Protein AF-A0A7S0LIA0-F1 (afdb_monomer_lite)

Radius of gyration: 19.58 Å; chains: 1; bounding box: 44×35×51 Å

InterPro domains:
  IPR051608 Ribosome Quality Control Complex Subunit NEMF [PTHR15239] (2-157)

Organism: NCBI:txid221442

Sequence (158 aa):
LLLIEAGVRFHLTNYARETGQTPSGMSVKLRKHLRSRRVERIEQPGTDRVVIITLGSGPCEHKLIV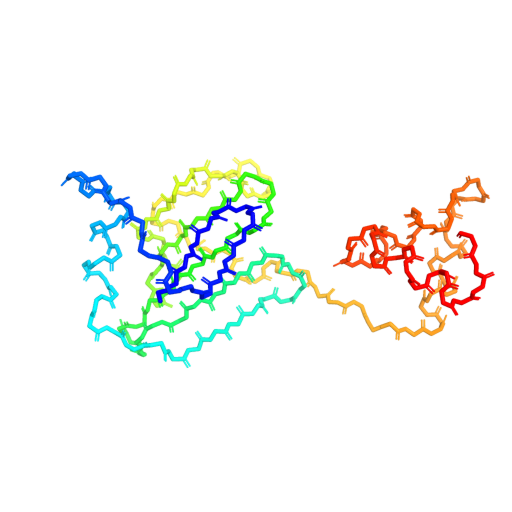ELYDKGNVILTDAENRILTLLRNSKHDSDSRITVKDVYPLGASQTQPLLSAAWLLAKMQAADGGMPLHKVLMRAVPVGKELVDHALLLSGLP

pLDDT: mean 88.41, std 9.21, range [50.56, 97.88]

Foldseek 3Di:
DWDADFLADIDDDPDDDDDDPDDDPVRVVCCVQAVPWDFPDWDDQALAQKIWTWTHDDQSIKIFIWHNRDNGKTFIAGPQQATQDMPDQDDDPDPDTDDHRDHDCSPPHDHFPDDDPVLLVVLVVPDDPPDDPLVSVVVRGSDDSVVSVVVCVVVVHD

Structure (mmCIF, N/CA/C/O backbone):
data_AF-A0A7S0LIA0-F1
#
_entry.id   AF-A0A7S0LIA0-F1
#
loop_
_atom_site.group_PDB
_atom_site.id
_atom_site.type_symbol
_atom_site.label_atom_id
_atom_site.label_alt_id
_atom_site.label_comp_id
_atom_site.label_asym_id
_atom_site.label_entity_id
_atom_site.label_seq_id
_atom_site.pdbx_PDB_ins_code
_atom_site.Cartn_x
_atom_site.Cartn_y
_atom_site.Cartn_z
_atom_site.occupancy
_atom_site.B_iso_or_equiv
_atom_site.auth_seq_id
_atom_site.auth_comp_id
_atom_site.auth_asym_id
_atom_site.auth_atom_id
_atom_site.pdbx_PDB_model_num
ATOM 1 N N . LEU A 1 1 ? -17.640 -8.074 0.007 1.00 89.06 1 LEU A N 1
ATOM 2 C CA . LEU A 1 1 ? -16.614 -8.021 1.081 1.00 89.06 1 LEU A CA 1
ATOM 3 C C . LEU A 1 1 ? -15.275 -7.622 0.471 1.00 89.06 1 LEU A C 1
ATOM 5 O O . LEU A 1 1 ? -15.019 -8.025 -0.655 1.00 89.06 1 LEU A O 1
ATOM 9 N N . LEU A 1 2 ? -14.437 -6.858 1.178 1.00 91.56 2 LEU A N 1
ATOM 10 C CA . LEU A 1 2 ? -13.051 -6.605 0.763 1.00 91.56 2 LEU A CA 1
ATOM 11 C C . LEU A 1 2 ? -12.131 -7.638 1.423 1.00 91.56 2 LEU A C 1
ATOM 13 O O . LEU A 1 2 ? -12.135 -7.759 2.647 1.00 91.56 2 LEU A O 1
ATOM 17 N N . LEU A 1 3 ? -11.352 -8.369 0.625 1.00 93.31 3 LEU A N 1
ATOM 18 C CA . LEU A 1 3 ? -10.260 -9.206 1.116 1.00 93.31 3 LEU A CA 1
ATOM 19 C C . LEU A 1 3 ? -8.936 -8.475 0.924 1.00 93.31 3 LEU A C 1
ATOM 21 O O . LEU A 1 3 ? -8.670 -7.959 -0.161 1.00 93.31 3 LEU A O 1
ATOM 25 N N . ILE A 1 4 ? -8.097 -8.503 1.957 1.00 93.81 4 ILE A N 1
ATOM 26 C CA . ILE A 1 4 ? -6.718 -8.027 1.903 1.00 93.81 4 ILE A CA 1
ATOM 27 C C . ILE A 1 4 ? -5.805 -9.174 2.323 1.00 93.81 4 ILE A C 1
ATOM 29 O O . ILE A 1 4 ? -5.951 -9.730 3.411 1.00 93.81 4 ILE A O 1
ATOM 33 N N . GLU A 1 5 ? -4.861 -9.501 1.453 1.00 92.44 5 GLU A N 1
ATOM 34 C CA . GLU A 1 5 ? -3.785 -10.452 1.680 1.00 92.44 5 GLU A CA 1
ATOM 35 C C . GLU A 1 5 ? -2.467 -9.697 1.481 1.00 92.44 5 GLU A C 1
ATOM 37 O O . GLU A 1 5 ? -2.051 -9.421 0.353 1.00 92.44 5 GLU A O 1
ATOM 42 N N . ALA A 1 6 ? -1.858 -9.286 2.596 1.00 90.25 6 ALA A N 1
ATOM 43 C CA . ALA A 1 6 ? -0.663 -8.447 2.600 1.00 90.25 6 ALA A CA 1
ATOM 44 C C . ALA A 1 6 ? 0.446 -9.060 1.733 1.00 90.25 6 ALA A C 1
ATOM 46 O O . ALA A 1 6 ? 0.726 -10.252 1.845 1.00 90.25 6 ALA A O 1
ATOM 47 N N . GLY A 1 7 ? 1.071 -8.246 0.879 1.00 92.00 7 GLY A N 1
ATOM 48 C CA . GLY A 1 7 ? 2.163 -8.690 0.004 1.00 92.00 7 GLY A CA 1
ATOM 49 C C . GLY A 1 7 ? 1.705 -9.428 -1.254 1.00 92.00 7 GLY A C 1
ATOM 50 O O . GLY A 1 7 ? 2.518 -9.659 -2.141 1.00 92.00 7 GLY A O 1
ATOM 51 N N . VAL A 1 8 ? 0.417 -9.776 -1.352 1.00 93.81 8 VAL A N 1
ATOM 52 C CA . VAL A 1 8 ? -0.102 -10.626 -2.429 1.00 93.81 8 VAL A CA 1
ATOM 53 C C . VAL A 1 8 ? -1.174 -9.905 -3.235 1.00 93.81 8 VAL A C 1
ATOM 55 O O . VAL A 1 8 ? -1.006 -9.692 -4.432 1.00 93.81 8 VAL A O 1
ATOM 58 N N . ARG A 1 9 ? -2.304 -9.550 -2.610 1.00 94.06 9 ARG A N 1
ATOM 59 C CA . ARG A 1 9 ? -3.474 -9.021 -3.326 1.00 94.06 9 ARG A CA 1
ATOM 60 C C . ARG A 1 9 ? -4.470 -8.327 -2.409 1.00 94.06 9 ARG A C 1
ATOM 62 O O . ARG A 1 9 ? -4.574 -8.622 -1.221 1.00 94.06 9 ARG A O 1
ATOM 69 N N . PHE A 1 10 ? -5.318 -7.508 -3.011 1.00 94.69 10 PHE A N 1
ATOM 70 C CA . PHE A 1 10 ? -6.577 -7.072 -2.421 1.00 94.69 10 PHE A CA 1
ATOM 71 C C . PHE A 1 10 ? -7.662 -7.121 -3.497 1.00 94.69 10 PHE A C 1
ATOM 73 O O . PHE A 1 10 ? -7.383 -6.870 -4.666 1.00 94.69 10 PHE A O 1
ATOM 80 N N . HIS A 1 11 ? -8.875 -7.527 -3.137 1.00 95.25 11 HIS A N 1
ATOM 81 C CA . HIS A 1 11 ? -9.975 -7.624 -4.098 1.00 95.25 11 HIS A CA 1
ATOM 82 C C . HIS A 1 11 ? -11.329 -7.699 -3.400 1.00 95.25 11 HIS A C 1
ATOM 84 O O . HIS A 1 11 ? -11.445 -8.122 -2.245 1.00 95.25 11 HIS A O 1
ATOM 90 N N . LEU A 1 12 ? -12.373 -7.316 -4.133 1.00 95.75 12 LEU A N 1
ATOM 91 C CA . LEU A 1 12 ? -13.747 -7.558 -3.723 1.00 95.75 12 LEU A CA 1
ATOM 92 C C . LEU A 1 12 ? -14.124 -9.017 -3.972 1.00 95.75 12 LEU A C 1
ATOM 94 O O . LEU A 1 12 ? -13.714 -9.636 -4.950 1.00 95.75 12 LEU A O 1
ATOM 98 N N . THR A 1 13 ? -14.920 -9.572 -3.070 1.00 95.25 13 THR A N 1
ATOM 99 C CA . THR A 1 13 ? -15.430 -10.934 -3.188 1.00 95.25 13 THR A CA 1
ATOM 100 C C . THR A 1 13 ? -16.756 -11.095 -2.456 1.00 95.25 13 THR A C 1
ATOM 102 O O . THR A 1 13 ? -17.020 -10.416 -1.455 1.00 95.25 13 THR A O 1
ATOM 105 N N . ASN A 1 14 ? -17.573 -12.017 -2.960 1.00 94.62 14 ASN A N 1
ATOM 106 C CA . ASN A 1 14 ? -18.814 -12.467 -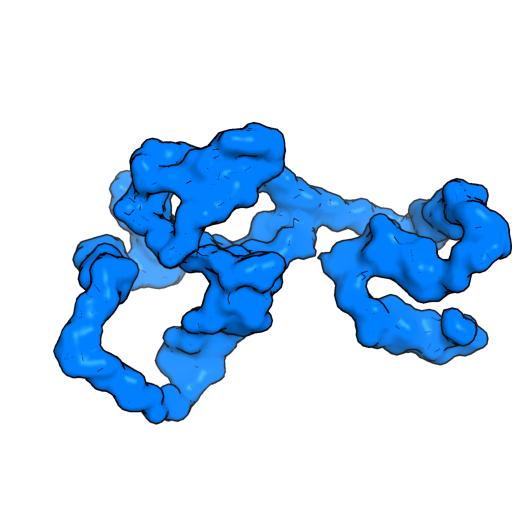2.330 1.00 94.62 14 ASN A CA 1
ATOM 107 C C . ASN A 1 14 ? -18.613 -13.757 -1.521 1.00 94.62 14 ASN A C 1
ATOM 109 O O . ASN A 1 14 ? -19.541 -14.216 -0.865 1.00 94.62 14 ASN A O 1
ATOM 113 N N . TYR A 1 15 ? -17.409 -14.337 -1.551 1.00 92.19 15 TYR A N 1
ATOM 114 C CA . TYR A 1 15 ? -17.112 -15.558 -0.818 1.00 92.19 15 TYR A CA 1
ATOM 115 C C . TYR A 1 15 ? -16.974 -15.269 0.679 1.00 92.19 15 TYR A C 1
ATOM 117 O O . TYR A 1 15 ? -16.088 -14.514 1.104 1.00 92.19 15 TYR A O 1
ATOM 125 N N . ALA A 1 16 ? -17.848 -15.881 1.476 1.00 84.12 16 ALA A N 1
ATOM 126 C CA . ALA A 1 16 ? -17.737 -15.878 2.925 1.00 84.12 16 ALA A CA 1
ATOM 127 C C . ALA A 1 16 ? -16.595 -16.812 3.346 1.00 84.12 16 ALA A C 1
ATOM 129 O O . ALA A 1 16 ? -16.515 -17.952 2.901 1.00 84.12 16 ALA A O 1
ATOM 130 N N . ARG A 1 17 ? -15.695 -16.317 4.197 1.00 84.31 17 ARG A N 1
ATOM 131 C CA . ARG A 1 17 ? -14.613 -17.113 4.785 1.00 84.31 17 ARG A CA 1
ATOM 132 C C . ARG A 1 17 ? -14.916 -17.349 6.251 1.00 84.31 17 ARG A C 1
ATOM 134 O O . ARG A 1 17 ? -15.444 -16.454 6.912 1.00 84.31 17 ARG A O 1
ATOM 141 N N . GLU A 1 18 ? -14.536 -18.516 6.752 1.00 82.06 18 GLU A N 1
ATOM 142 C CA . GLU A 1 18 ? -14.581 -18.786 8.183 1.00 82.06 18 GLU A CA 1
ATOM 143 C C . GLU A 1 18 ? -13.694 -17.782 8.923 1.00 82.06 18 GLU A C 1
ATOM 145 O O . GLU A 1 18 ? -12.531 -17.558 8.579 1.00 82.06 18 GLU A O 1
ATOM 150 N N . THR A 1 19 ? -14.269 -17.129 9.927 1.00 81.31 19 THR A N 1
ATOM 151 C CA . THR A 1 19 ? -13.539 -16.227 10.812 1.00 81.31 19 THR A CA 1
ATOM 152 C C . THR A 1 19 ? -13.167 -16.978 12.077 1.00 81.31 19 THR A C 1
ATOM 154 O O . THR A 1 19 ? -14.021 -17.639 12.664 1.00 81.31 19 THR A O 1
ATOM 157 N N . GLY A 1 20 ? -11.921 -16.837 12.534 1.00 78.31 20 GLY A N 1
ATOM 158 C CA . GLY A 1 20 ? -11.520 -17.367 13.837 1.00 78.31 20 GLY A CA 1
ATOM 159 C C . GLY A 1 20 ? -12.417 -16.834 14.961 1.00 78.31 20 GLY A C 1
ATOM 160 O O . GLY A 1 20 ? -12.887 -15.696 14.895 1.00 78.31 20 GLY A O 1
ATOM 161 N N . GLN A 1 21 ? -12.638 -17.653 15.994 1.00 78.19 21 GLN A N 1
ATOM 162 C CA . GLN A 1 21 ? -13.515 -17.304 17.121 1.00 78.19 21 GLN A CA 1
ATOM 163 C C . GLN A 1 21 ? -13.048 -16.037 17.857 1.00 78.19 21 GLN A C 1
ATOM 165 O O . GLN A 1 21 ? -13.869 -15.234 18.298 1.00 78.19 21 GLN A O 1
ATOM 170 N N . THR A 1 22 ? -11.731 -15.816 17.929 1.00 85.38 22 THR A N 1
ATOM 171 C CA . THR A 1 22 ? -11.133 -14.649 18.588 1.00 85.38 22 THR A CA 1
ATOM 172 C C . THR A 1 22 ? -10.617 -13.646 17.552 1.00 85.38 22 THR A C 1
ATOM 174 O O . THR A 1 22 ? -9.806 -14.010 16.695 1.00 85.38 22 THR A O 1
ATOM 177 N N . PRO A 1 23 ? -11.029 -12.365 17.609 1.00 87.62 23 PRO A N 1
ATOM 178 C CA . PRO A 1 23 ? -10.536 -11.354 16.684 1.00 87.62 23 PRO A CA 1
ATOM 179 C C . PRO A 1 23 ? -9.061 -11.025 16.947 1.00 87.62 23 PRO A C 1
ATOM 181 O O . PRO A 1 23 ? -8.647 -10.863 18.092 1.00 87.62 23 PRO A O 1
ATOM 184 N N . SER A 1 24 ? -8.275 -10.844 15.882 1.00 89.31 24 SER A N 1
ATOM 185 C CA . SER A 1 24 ? -6.881 -10.403 16.017 1.00 89.31 24 SER A CA 1
ATOM 186 C C . SER A 1 24 ? -6.790 -8.966 16.549 1.00 89.31 24 SER A C 1
ATOM 188 O O . SER A 1 24 ? -7.718 -8.167 16.377 1.00 89.31 24 SER A O 1
ATOM 190 N N . GLY A 1 25 ? -5.648 -8.599 17.143 1.00 90.25 25 GLY A N 1
ATOM 191 C CA . GLY A 1 25 ? -5.403 -7.230 17.620 1.00 90.25 25 GLY A CA 1
ATOM 192 C C . GLY A 1 25 ? -5.574 -6.175 16.519 1.00 90.25 25 GLY A C 1
ATOM 193 O O . GLY A 1 25 ? -6.202 -5.138 16.744 1.00 90.25 25 GLY A O 1
ATOM 194 N N . MET A 1 26 ? -5.122 -6.487 15.299 1.00 91.12 26 MET A N 1
ATOM 195 C CA . MET A 1 26 ? -5.368 -5.671 14.107 1.00 91.12 26 MET A CA 1
ATOM 196 C C . MET A 1 26 ? -6.872 -5.528 13.836 1.00 91.12 26 MET A C 1
ATOM 198 O O . MET A 1 26 ? -7.373 -4.415 13.703 1.00 91.12 26 MET A O 1
ATOM 202 N N . SER A 1 27 ? -7.635 -6.628 13.826 1.00 91.94 27 SER A N 1
ATOM 203 C CA . SER A 1 27 ? -9.086 -6.573 13.604 1.00 91.94 27 SER A CA 1
ATOM 204 C C . SER A 1 27 ? -9.819 -5.750 14.668 1.00 91.94 27 SER A C 1
ATOM 206 O O . SER A 1 27 ? -10.783 -5.057 14.346 1.00 91.94 27 SER A O 1
ATOM 208 N N . VAL A 1 28 ? -9.384 -5.798 15.930 1.00 94.38 28 VAL A N 1
ATOM 209 C CA . VAL A 1 28 ? -9.945 -4.963 17.005 1.00 94.38 28 VAL A CA 1
ATOM 210 C C . VAL A 1 28 ? -9.675 -3.480 16.739 1.00 94.38 28 VAL A C 1
ATOM 212 O O . VAL A 1 28 ? -10.601 -2.671 16.816 1.00 94.38 28 VAL A 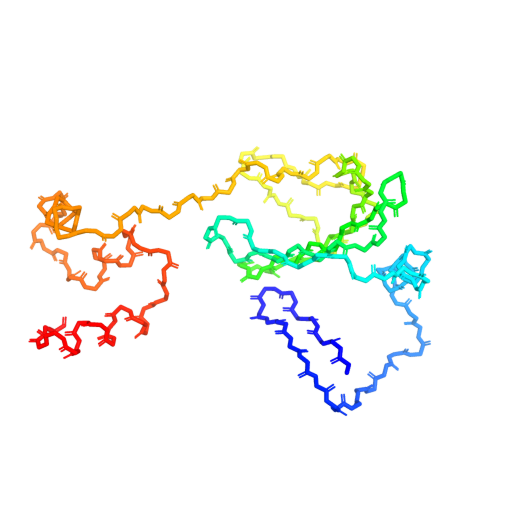O 1
ATOM 215 N N . LYS A 1 29 ? -8.442 -3.115 16.364 1.00 95.06 29 LYS A N 1
ATOM 216 C CA . LYS A 1 29 ? -8.079 -1.732 16.014 1.00 95.06 29 LYS A CA 1
ATOM 217 C C . LYS A 1 29 ? -8.857 -1.226 14.803 1.00 95.06 29 LYS A C 1
ATOM 219 O O . LYS A 1 29 ? -9.469 -0.166 14.888 1.00 95.06 29 LYS A O 1
ATOM 224 N N . LEU A 1 30 ? -8.925 -2.002 13.723 1.00 95.31 30 LEU A N 1
ATOM 225 C CA . LEU A 1 30 ? -9.700 -1.630 12.537 1.00 95.31 30 LEU A CA 1
ATOM 226 C C . LEU A 1 30 ? -11.174 -1.401 12.887 1.00 95.31 30 LEU A C 1
ATOM 228 O O . LEU A 1 30 ? -11.739 -0.384 12.502 1.00 95.31 30 LEU A O 1
ATOM 232 N N . ARG A 1 31 ? -11.796 -2.276 13.690 1.00 94.50 31 ARG A N 1
ATOM 233 C CA . ARG A 1 31 ? -13.184 -2.060 14.138 1.00 94.50 31 ARG A CA 1
ATOM 234 C C . ARG A 1 31 ? -13.334 -0.795 14.980 1.00 94.50 31 ARG A C 1
ATOM 236 O O . ARG A 1 31 ? -14.287 -0.055 14.765 1.00 94.50 31 ARG A O 1
ATOM 243 N N . LYS A 1 32 ? -12.411 -0.540 15.912 1.00 95.25 32 LYS A N 1
ATOM 244 C CA . LYS A 1 32 ? -12.451 0.651 16.772 1.00 95.25 32 LYS A CA 1
ATOM 245 C C . LYS A 1 32 ? -12.352 1.945 15.962 1.00 95.25 32 LYS A C 1
ATOM 247 O O . LYS A 1 32 ? -13.043 2.906 16.276 1.00 95.25 32 LYS A O 1
ATOM 252 N N . HIS A 1 33 ? -11.488 1.969 14.952 1.00 95.19 33 HIS A N 1
ATOM 253 C CA . HIS A 1 33 ? -11.143 3.197 14.243 1.00 95.19 33 HIS A CA 1
ATOM 254 C C . HIS A 1 33 ? -11.924 3.404 12.943 1.00 95.19 33 HIS A C 1
ATOM 256 O O . HIS A 1 33 ? -12.120 4.551 12.566 1.00 95.19 33 HIS A O 1
ATOM 262 N N . LEU A 1 34 ? -12.385 2.345 12.268 1.00 95.62 34 LEU A N 1
ATOM 263 C CA . LEU A 1 34 ? -12.932 2.439 10.906 1.00 95.62 34 LEU A CA 1
ATOM 264 C C . LEU A 1 34 ? -14.425 2.099 10.784 1.00 95.62 34 LEU A C 1
ATOM 266 O O . LEU A 1 34 ? -15.035 2.469 9.788 1.00 95.62 34 LEU A O 1
ATOM 270 N N . ARG A 1 35 ? -15.043 1.410 11.759 1.00 93.81 35 ARG A N 1
ATOM 271 C CA . ARG A 1 35 ? -16.384 0.798 11.599 1.00 93.81 35 ARG A CA 1
ATOM 272 C C . ARG A 1 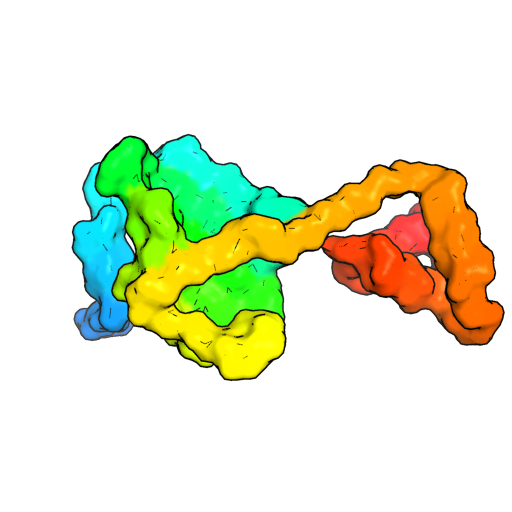35 ? -17.494 1.766 11.172 1.00 93.81 35 ARG A C 1
ATOM 274 O O . ARG A 1 35 ? -18.385 1.354 10.440 1.00 93.81 35 ARG A O 1
ATOM 281 N N . SER A 1 36 ? -17.472 3.004 11.654 1.00 92.69 36 SER A N 1
ATOM 282 C CA . SER A 1 36 ? -18.482 4.029 11.350 1.00 92.69 36 SER A CA 1
ATOM 283 C C . SER A 1 36 ? -18.024 5.044 10.300 1.00 92.69 36 SER A C 1
ATOM 285 O O . SER A 1 36 ? -18.741 6.007 10.035 1.00 92.69 36 SER A O 1
ATOM 287 N N . ARG A 1 37 ? -16.833 4.867 9.718 1.00 94.44 37 ARG A N 1
ATOM 288 C CA . ARG A 1 37 ? -16.253 5.824 8.772 1.00 94.44 37 ARG A CA 1
ATOM 289 C C . ARG A 1 37 ? -16.539 5.401 7.337 1.00 94.44 37 ARG A C 1
ATOM 291 O O . ARG A 1 37 ? -16.493 4.219 7.001 1.00 94.44 37 ARG A O 1
ATOM 298 N N . ARG A 1 38 ? -16.816 6.386 6.486 1.00 95.56 38 ARG A N 1
ATOM 299 C CA . ARG A 1 38 ? -16.966 6.194 5.041 1.00 95.56 38 ARG A CA 1
ATOM 300 C C . ARG A 1 38 ? -15.600 6.236 4.375 1.00 95.56 38 ARG A C 1
ATOM 302 O O . ARG A 1 38 ? -14.706 6.913 4.868 1.00 95.56 38 ARG A O 1
ATOM 309 N N . VAL A 1 39 ? -15.450 5.505 3.275 1.00 97.12 39 VAL A N 1
ATOM 310 C CA . VAL A 1 39 ? -14.284 5.649 2.398 1.00 97.12 39 VAL A CA 1
ATOM 311 C C . VAL A 1 39 ? -14.433 6.966 1.645 1.00 97.12 39 VAL A C 1
ATOM 313 O O . VAL A 1 39 ? -15.430 7.151 0.950 1.00 97.12 39 VAL A O 1
ATOM 316 N N . GLU A 1 40 ? -13.453 7.849 1.793 1.00 97.69 40 GLU A N 1
ATOM 317 C CA . GLU A 1 40 ? -13.409 9.144 1.104 1.00 97.69 40 GLU A CA 1
ATOM 318 C C . GLU A 1 40 ? -1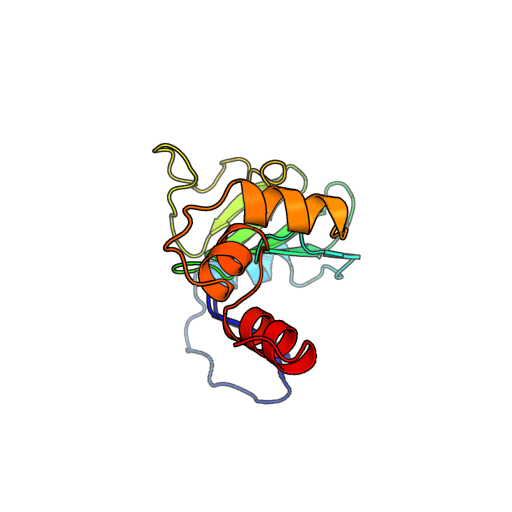2.537 9.075 -0.150 1.00 97.69 40 GLU A C 1
ATOM 320 O O . GLU A 1 40 ? -12.856 9.674 -1.175 1.00 97.69 40 GLU A O 1
ATOM 325 N N . ARG A 1 41 ? -11.435 8.316 -0.092 1.00 96.94 41 ARG A N 1
ATOM 326 C CA . ARG A 1 41 ? -10.480 8.210 -1.197 1.00 96.94 41 ARG A CA 1
ATOM 327 C C . ARG A 1 41 ? -9.776 6.861 -1.200 1.00 96.94 41 ARG A C 1
ATOM 329 O O . ARG A 1 41 ? -9.506 6.289 -0.146 1.00 96.94 41 ARG A O 1
ATOM 336 N N . ILE A 1 42 ? -9.467 6.376 -2.397 1.00 96.56 42 ILE A N 1
ATOM 337 C CA . ILE A 1 42 ? -8.574 5.241 -2.627 1.00 96.56 42 ILE A CA 1
ATOM 338 C C . ILE A 1 42 ? -7.532 5.707 -3.636 1.00 96.56 42 ILE A C 1
ATOM 340 O O . ILE A 1 42 ? -7.900 6.180 -4.709 1.00 96.56 42 ILE A O 1
ATOM 344 N N . GLU A 1 43 ? -6.255 5.596 -3.295 1.00 94.62 43 GLU A N 1
ATOM 345 C CA . GLU A 1 43 ? -5.161 6.043 -4.156 1.00 94.62 43 GLU A CA 1
ATOM 346 C C . GLU A 1 43 ? -3.945 5.117 -4.078 1.00 94.62 43 GLU A C 1
ATOM 348 O O . GLU A 1 43 ? -3.724 4.428 -3.079 1.00 94.62 43 GLU A O 1
ATOM 353 N N . GLN A 1 44 ? -3.158 5.112 -5.151 1.00 91.75 44 GLN A N 1
ATOM 354 C CA . GLN A 1 44 ? -1.840 4.493 -5.216 1.00 91.75 44 GLN A CA 1
ATOM 355 C C . GLN A 1 44 ? -0.800 5.621 -5.273 1.00 91.75 44 GLN A C 1
ATOM 357 O O . GLN A 1 44 ? -0.860 6.437 -6.197 1.00 91.75 44 GLN A O 1
ATOM 362 N N . PRO A 1 45 ? 0.125 5.717 -4.304 1.00 88.88 45 PRO A N 1
ATOM 363 C CA . PRO A 1 45 ? 1.162 6.733 -4.329 1.00 88.88 45 PRO A CA 1
ATOM 364 C C . PRO A 1 45 ? 2.257 6.340 -5.333 1.00 88.88 45 PRO A C 1
ATOM 366 O O . PRO A 1 45 ? 2.879 5.282 -5.232 1.00 88.88 45 PRO A O 1
ATOM 369 N N . GLY A 1 46 ? 2.486 7.205 -6.324 1.00 86.69 46 GLY A N 1
ATOM 370 C CA . GLY A 1 46 ? 3.475 6.965 -7.373 1.00 86.69 46 GLY A CA 1
ATOM 371 C C . GLY A 1 46 ? 3.210 5.666 -8.141 1.00 86.69 46 GLY A C 1
ATOM 372 O O . GLY A 1 46 ? 2.093 5.406 -8.581 1.00 86.69 46 GLY A O 1
ATOM 373 N N . THR A 1 47 ? 4.255 4.860 -8.308 1.00 85.06 47 THR A N 1
ATOM 374 C CA . THR A 1 47 ? 4.198 3.547 -8.979 1.00 85.06 47 THR A CA 1
ATOM 375 C C . THR A 1 47 ? 4.394 2.373 -8.033 1.00 85.06 47 THR A C 1
ATOM 377 O O . THR A 1 47 ? 4.403 1.217 -8.460 1.00 85.06 47 THR A O 1
ATOM 380 N N . ASP A 1 48 ? 4.514 2.648 -6.736 1.00 86.50 48 ASP A N 1
ATOM 381 C CA . ASP A 1 48 ? 4.749 1.605 -5.755 1.00 86.50 48 ASP A CA 1
ATOM 382 C C . ASP A 1 48 ? 3.518 0.717 -5.618 1.00 86.50 48 ASP A C 1
ATOM 384 O O . ASP A 1 48 ? 2.374 1.148 -5.781 1.00 86.50 48 ASP A O 1
ATOM 388 N N . ARG A 1 49 ? 3.746 -0.550 -5.267 1.00 90.38 49 ARG A N 1
ATOM 389 C CA . ARG A 1 49 ? 2.678 -1.514 -4.977 1.00 90.38 49 ARG A CA 1
ATOM 390 C C . ARG A 1 49 ? 2.110 -1.269 -3.578 1.00 90.38 49 ARG A C 1
ATOM 392 O O . ARG A 1 49 ? 2.187 -2.134 -2.706 1.00 90.38 49 ARG A O 1
ATOM 399 N N . VAL A 1 50 ? 1.587 -0.068 -3.365 1.00 92.31 50 VAL A N 1
ATOM 400 C CA . VAL A 1 50 ? 0.986 0.403 -2.117 1.00 92.31 50 VAL A CA 1
ATOM 401 C C . VAL A 1 50 ? -0.391 0.969 -2.428 1.00 92.31 50 VAL A C 1
ATOM 403 O O . VAL A 1 50 ? -0.569 1.681 -3.408 1.00 92.31 50 VAL A O 1
ATOM 406 N N . VAL A 1 51 ? -1.376 0.657 -1.593 1.00 95.19 51 VAL A N 1
ATOM 407 C CA . VAL A 1 51 ? -2.725 1.223 -1.701 1.00 95.19 51 VAL A CA 1
ATOM 408 C C . VAL A 1 51 ? -3.056 1.949 -0.414 1.00 95.19 51 VAL A C 1
ATOM 410 O O . VAL A 1 51 ? -2.912 1.386 0.670 1.00 95.19 51 VAL A O 1
ATOM 413 N N . ILE A 1 52 ? -3.530 3.184 -0.536 1.00 96.12 52 ILE A N 1
ATOM 414 C CA . ILE A 1 52 ? -3.982 4.007 0.580 1.00 96.12 52 ILE A CA 1
ATOM 415 C C . ILE A 1 52 ? -5.492 4.155 0.466 1.00 96.12 52 ILE A C 1
ATOM 417 O O . ILE A 1 52 ? -6.010 4.707 -0.503 1.00 96.12 52 ILE A O 1
ATOM 421 N N . ILE A 1 53 ? -6.202 3.655 1.472 1.00 97.31 53 ILE A N 1
ATOM 422 C CA . ILE A 1 53 ? -7.645 3.831 1.619 1.00 97.31 53 ILE A CA 1
ATOM 423 C C . ILE A 1 53 ? -7.859 4.838 2.744 1.00 97.31 53 ILE A C 1
ATOM 425 O O . ILE A 1 53 ? -7.596 4.536 3.909 1.00 97.31 53 ILE A O 1
ATOM 429 N N . THR A 1 54 ? -8.336 6.028 2.403 1.00 97.75 54 THR A N 1
ATOM 430 C CA . THR A 1 54 ? -8.675 7.086 3.357 1.00 97.75 54 THR A CA 1
ATOM 431 C C . THR A 1 54 ? -10.125 6.934 3.798 1.00 97.75 54 THR A C 1
ATOM 433 O O . THR A 1 54 ? -11.029 6.854 2.961 1.00 97.75 54 THR A O 1
ATOM 436 N N . LEU A 1 55 ? -10.357 6.903 5.113 1.00 97.88 55 LEU A N 1
ATOM 437 C CA . LEU A 1 55 ? -11.683 6.805 5.711 1.00 97.88 55 LEU A CA 1
ATOM 438 C C . LEU A 1 55 ? -11.955 7.955 6.685 1.00 97.88 55 LEU A C 1
ATOM 440 O O . LEU A 1 55 ? -11.161 8.219 7.589 1.00 97.88 55 LEU A O 1
ATOM 444 N N . GLY A 1 56 ? -13.134 8.566 6.568 1.00 97.00 56 GLY A N 1
ATOM 445 C CA . GLY A 1 56 ? -13.487 9.787 7.290 1.00 97.00 56 GLY A CA 1
ATOM 446 C C . GLY A 1 56 ? -12.712 11.007 6.789 1.00 97.00 56 GLY A C 1
ATOM 447 O O . GLY A 1 56 ? -11.902 10.905 5.875 1.00 97.00 56 GLY A O 1
ATOM 448 N N . SER A 1 57 ? -12.963 12.163 7.398 1.00 93.38 57 SER A N 1
ATOM 449 C CA . SER A 1 57 ? -12.436 13.446 6.931 1.00 93.38 57 SER A CA 1
ATOM 450 C C . SER A 1 57 ? -11.957 14.341 8.075 1.00 93.38 57 SER A C 1
ATOM 452 O O . SER A 1 57 ? -12.355 14.179 9.238 1.00 93.38 57 SER A O 1
ATOM 454 N N . GLY A 1 58 ? -11.086 15.294 7.734 1.00 92.38 58 GLY A N 1
ATOM 455 C CA . GLY A 1 58 ? -10.540 16.274 8.671 1.00 92.38 58 GLY A CA 1
ATOM 456 C C . GLY A 1 58 ? -9.803 15.606 9.843 1.00 92.38 58 GLY A C 1
ATOM 457 O O . GLY A 1 58 ? -9.112 14.611 9.637 1.00 92.38 58 GLY A O 1
ATOM 458 N N . PRO A 1 59 ? -9.994 16.068 11.093 1.00 91.38 59 PRO A N 1
ATOM 459 C CA . PRO A 1 59 ? -9.351 15.476 12.279 1.00 91.38 59 PRO A CA 1
ATOM 460 C C . PRO A 1 59 ? -9.755 14.019 12.559 1.00 91.38 59 PRO A C 1
ATOM 462 O O . PRO A 1 59 ? -9.190 13.339 13.410 1.00 91.38 59 PRO A O 1
ATOM 465 N N . CYS A 1 60 ? -10.805 13.550 11.890 1.00 92.69 60 CYS A N 1
ATOM 466 C CA . CYS A 1 60 ? -11.340 12.206 12.002 1.00 92.69 60 CYS A CA 1
ATOM 467 C C . CYS A 1 60 ? -10.825 11.274 10.892 1.00 92.69 60 CYS A C 1
ATOM 469 O O . CYS A 1 60 ? -11.219 10.105 10.845 1.00 92.69 60 CYS A O 1
ATOM 471 N N . GLU A 1 61 ? -9.969 11.761 10.000 1.00 96.50 61 GLU A N 1
ATOM 472 C CA . GLU A 1 61 ? -9.384 10.966 8.931 1.00 96.50 61 GLU A CA 1
ATOM 473 C C . GLU A 1 61 ? -8.497 9.847 9.491 1.00 96.50 61 GLU A C 1
ATOM 475 O O . GLU A 1 61 ? -7.758 10.024 10.456 1.00 96.50 61 GLU A O 1
ATOM 480 N N . HIS A 1 62 ? -8.614 8.662 8.904 1.00 97.81 62 HIS A N 1
ATOM 481 C CA . HIS A 1 62 ? -7.720 7.535 9.138 1.00 97.81 62 HIS A CA 1
ATOM 482 C C . HIS A 1 62 ? -7.319 6.952 7.789 1.00 97.81 62 HIS A C 1
ATOM 484 O O . HIS A 1 62 ? -8.132 6.918 6.862 1.00 97.81 62 HIS A O 1
ATOM 490 N N . LYS A 1 63 ? -6.096 6.435 7.684 1.00 97.56 63 LYS A N 1
ATOM 491 C CA . LYS A 1 63 ? -5.625 5.781 6.458 1.00 97.56 63 LYS A CA 1
ATOM 492 C C . LYS A 1 63 ? -5.328 4.324 6.735 1.00 97.56 63 LYS A C 1
ATOM 494 O O . LYS A 1 63 ? -4.635 3.990 7.695 1.00 97.56 63 LYS A O 1
ATOM 499 N N . LEU A 1 64 ? -5.869 3.458 5.889 1.00 97.38 64 LEU A N 1
ATOM 500 C CA . LEU A 1 64 ? -5.491 2.059 5.809 1.00 97.38 64 LEU A CA 1
ATOM 501 C C . LEU A 1 64 ? -4.538 1.898 4.628 1.00 97.38 64 LEU A C 1
ATOM 503 O O . LEU A 1 64 ? -4.946 2.017 3.474 1.00 97.38 64 LEU A O 1
ATOM 507 N N . ILE A 1 65 ? -3.275 1.643 4.938 1.00 96.00 65 ILE A N 1
ATOM 508 C CA . ILE A 1 65 ? -2.189 1.504 3.977 1.00 96.00 65 ILE A CA 1
ATOM 509 C C . ILE A 1 65 ? -1.895 0.016 3.809 1.00 96.00 65 ILE A C 1
ATOM 511 O O . ILE A 1 65 ? -1.710 -0.708 4.791 1.00 96.00 65 ILE A O 1
ATOM 515 N N . VAL A 1 66 ? -1.884 -0.449 2.566 1.00 96.00 66 VAL A N 1
ATOM 516 C CA . VAL A 1 66 ? -1.672 -1.852 2.206 1.00 96.00 66 VAL A CA 1
ATOM 517 C C . VAL A 1 66 ? -0.438 -1.950 1.324 1.00 96.00 66 VAL A C 1
ATOM 519 O O . VAL A 1 66 ? -0.452 -1.490 0.186 1.00 96.00 66 VAL A O 1
ATOM 522 N N . GLU A 1 67 ? 0.612 -2.578 1.841 1.00 93.94 67 GLU A N 1
ATOM 523 C CA . GLU A 1 67 ? 1.849 -2.847 1.110 1.00 93.94 67 GLU A CA 1
ATOM 524 C C . GLU A 1 67 ? 1.761 -4.232 0.449 1.00 93.94 67 GLU A C 1
ATOM 526 O O . GLU A 1 67 ? 1.554 -5.256 1.115 1.00 93.94 67 GLU A O 1
ATOM 531 N N . LEU A 1 68 ? 1.906 -4.262 -0.877 1.00 93.12 68 LEU A N 1
ATOM 532 C CA . LEU A 1 68 ? 1.779 -5.441 -1.745 1.00 93.12 68 LEU A CA 1
ATOM 533 C C . LEU A 1 68 ? 3.133 -5.857 -2.353 1.00 93.12 68 LEU A C 1
ATOM 535 O O . LEU A 1 68 ? 3.207 -6.363 -3.473 1.00 93.12 68 LEU A O 1
ATOM 539 N N . TYR A 1 69 ? 4.220 -5.611 -1.626 1.00 88.25 69 TYR A N 1
ATOM 540 C CA . TYR A 1 69 ? 5.578 -6.006 -1.993 1.00 88.25 69 TYR A CA 1
ATOM 541 C C . TYR A 1 69 ? 6.261 -6.757 -0.845 1.00 88.25 69 TYR A C 1
ATOM 543 O O . TYR A 1 69 ? 5.854 -6.636 0.311 1.00 88.25 69 TYR A O 1
ATOM 551 N N . ASP A 1 70 ? 7.306 -7.526 -1.170 1.00 87.50 70 ASP A N 1
ATOM 552 C CA . ASP A 1 70 ? 8.025 -8.400 -0.230 1.00 87.50 70 ASP A CA 1
ATOM 553 C C . ASP A 1 70 ? 7.049 -9.246 0.619 1.00 87.50 70 ASP A C 1
ATOM 555 O O . ASP A 1 70 ? 6.170 -9.923 0.084 1.00 87.50 70 ASP A O 1
ATOM 559 N N . LYS A 1 71 ? 7.163 -9.192 1.946 1.00 90.19 71 LYS A N 1
ATOM 560 C CA . LYS A 1 71 ? 6.298 -9.889 2.895 1.00 90.19 71 LYS A CA 1
ATOM 561 C C . LYS A 1 71 ? 4.956 -9.190 3.111 1.00 90.19 71 LYS A C 1
ATOM 563 O O . LYS A 1 71 ? 4.096 -9.766 3.780 1.00 90.19 71 LYS A O 1
ATOM 568 N N . GLY A 1 72 ? 4.797 -7.976 2.591 1.00 92.00 72 GLY A N 1
ATOM 569 C CA . GLY A 1 72 ? 3.617 -7.145 2.738 1.00 92.00 72 GLY A CA 1
ATOM 570 C C . GLY A 1 72 ? 3.374 -6.607 4.139 1.00 92.00 72 GLY A C 1
ATOM 571 O O . GLY A 1 72 ? 3.872 -7.127 5.143 1.00 92.00 72 GLY A O 1
ATOM 572 N N . ASN A 1 73 ? 2.522 -5.591 4.205 1.00 94.25 73 ASN A N 1
ATOM 573 C CA . ASN A 1 73 ? 2.070 -5.010 5.459 1.00 94.25 73 ASN A CA 1
ATOM 574 C C . ASN A 1 73 ? 0.658 -4.436 5.332 1.00 94.25 73 ASN A C 1
ATOM 576 O O . ASN A 1 73 ? 0.183 -4.118 4.243 1.00 94.25 73 ASN A O 1
ATOM 580 N N . VAL A 1 74 ? -0.012 -4.309 6.473 1.00 95.62 74 VAL A N 1
ATOM 581 C CA . VAL A 1 74 ? -1.259 -3.552 6.604 1.00 95.62 74 VAL A CA 1
ATOM 582 C C . VAL A 1 74 ? -1.066 -2.611 7.772 1.00 95.62 74 VAL A C 1
ATOM 584 O O . VAL A 1 74 ? -0.772 -3.063 8.877 1.00 95.62 74 VAL A O 1
ATOM 587 N N . ILE A 1 75 ? -1.196 -1.318 7.521 1.00 96.12 75 ILE A N 1
ATOM 588 C CA . ILE A 1 75 ? -0.850 -0.261 8.463 1.00 96.12 75 ILE A CA 1
ATOM 589 C C . ILE A 1 75 ? -2.057 0.657 8.591 1.00 96.12 75 ILE A C 1
ATOM 591 O O . ILE A 1 75 ? -2.674 1.038 7.601 1.00 96.12 75 ILE A O 1
ATOM 595 N N . LEU A 1 76 ? -2.415 0.988 9.824 1.00 97.50 76 LEU A N 1
ATOM 596 C CA . LEU A 1 76 ? -3.468 1.944 10.131 1.00 97.50 76 LEU A CA 1
ATOM 597 C C . LEU A 1 76 ? -2.828 3.201 10.710 1.00 97.50 76 LEU A C 1
ATOM 599 O O . LEU A 1 76 ? -2.110 3.100 11.708 1.00 97.50 76 LEU A O 1
ATOM 603 N N . THR A 1 77 ? -3.145 4.364 10.150 1.00 97.31 77 THR A N 1
ATOM 604 C CA . THR A 1 77 ? -2.696 5.665 10.659 1.00 97.31 77 THR A CA 1
ATOM 605 C C . THR A 1 77 ? -3.861 6.574 11.043 1.00 97.31 77 THR A C 1
ATOM 607 O O . THR A 1 77 ? -5.001 6.347 10.624 1.00 97.31 77 THR A O 1
ATOM 610 N N . ASP A 1 78 ? -3.565 7.607 11.830 1.00 96.62 78 ASP A N 1
ATOM 611 C CA . ASP A 1 78 ? -4.427 8.783 11.997 1.00 96.62 78 ASP A CA 1
ATOM 612 C C . ASP A 1 78 ? -4.257 9.788 10.836 1.00 96.62 78 ASP A C 1
ATOM 614 O O . ASP A 1 78 ? -3.615 9.481 9.819 1.00 96.62 78 ASP A O 1
ATOM 618 N N . ALA A 1 79 ? -4.871 10.967 10.979 1.00 95.81 79 ALA A N 1
ATOM 619 C CA . ALA A 1 79 ? -4.872 12.041 9.990 1.00 95.81 79 ALA A CA 1
ATOM 620 C C . ALA A 1 79 ? -3.463 12.615 9.751 1.00 95.81 79 ALA A C 1
ATOM 622 O O . ALA A 1 79 ? -3.111 12.965 8.624 1.00 95.81 79 ALA A O 1
ATOM 623 N N . GLU A 1 80 ? -2.623 12.632 10.788 1.00 94.81 80 GLU A N 1
ATOM 624 C CA . GLU A 1 80 ? -1.233 13.092 10.750 1.00 94.81 80 GLU A CA 1
ATOM 625 C C . GLU A 1 80 ? -0.248 12.001 10.287 1.00 94.81 80 GLU A C 1
ATOM 627 O O . GLU A 1 80 ? 0.969 12.169 10.390 1.00 94.81 80 GLU A O 1
ATOM 632 N N . ASN A 1 81 ? -0.754 10.884 9.754 1.00 94.38 81 ASN A N 1
ATOM 633 C CA . ASN A 1 81 ? 0.015 9.708 9.332 1.00 94.38 81 ASN A CA 1
ATOM 634 C C . ASN A 1 81 ? 0.768 9.001 10.467 1.00 94.38 81 ASN A C 1
ATOM 636 O O . ASN A 1 81 ? 1.659 8.194 10.191 1.00 94.38 81 ASN A O 1
ATOM 640 N N . ARG A 1 82 ? 0.427 9.242 11.738 1.00 95.62 82 ARG A N 1
ATOM 641 C CA . ARG A 1 82 ? 1.012 8.479 12.842 1.00 95.62 82 ARG A CA 1
ATOM 642 C C . ARG A 1 82 ? 0.397 7.099 12.902 1.00 95.62 82 ARG A C 1
ATOM 644 O O . ARG A 1 82 ? -0.820 6.918 12.847 1.00 95.62 82 ARG A O 1
ATOM 651 N N . ILE A 1 83 ? 1.253 6.102 13.050 1.00 96.12 83 ILE A N 1
ATOM 652 C CA . ILE A 1 83 ? 0.855 4.706 12.990 1.00 96.12 83 ILE A CA 1
ATOM 653 C C . ILE A 1 83 ? 0.157 4.304 14.286 1.00 96.12 83 ILE A C 1
ATOM 655 O O . ILE A 1 83 ? 0.736 4.318 15.371 1.00 96.12 83 ILE A O 1
ATOM 659 N N . LEU A 1 84 ? -1.094 3.876 14.161 1.00 96.06 84 LEU A N 1
ATOM 660 C CA . LEU A 1 84 ? -1.921 3.377 15.257 1.00 96.06 84 LEU A CA 1
ATOM 661 C C . LEU A 1 84 ? -1.738 1.871 15.467 1.00 96.06 84 LEU A C 1
ATOM 663 O O . LEU A 1 84 ? -1.850 1.379 16.595 1.00 96.06 84 LEU A O 1
ATOM 667 N N . THR A 1 85 ? -1.511 1.128 14.381 1.00 96.06 85 THR A N 1
ATOM 668 C CA . THR A 1 85 ? -1.175 -0.301 14.386 1.00 96.06 85 THR A CA 1
ATOM 669 C C . THR A 1 85 ? -0.631 -0.731 13.021 1.00 96.06 85 THR A C 1
ATOM 671 O O . THR A 1 85 ? -0.910 -0.092 12.010 1.00 96.06 85 THR A O 1
ATOM 674 N N . LEU A 1 86 ? 0.127 -1.824 12.994 1.00 95.00 86 LEU A N 1
ATOM 675 C CA . LEU A 1 86 ? 0.704 -2.427 11.795 1.00 95.00 86 LEU A CA 1
ATOM 676 C C . LEU A 1 86 ? 0.692 -3.956 11.922 1.00 95.00 86 LEU A C 1
ATOM 678 O O . LEU A 1 86 ? 0.735 -4.487 13.033 1.00 95.00 86 LEU A O 1
ATOM 682 N N . LEU A 1 87 ? 0.599 -4.664 10.796 1.00 93.31 87 LEU A N 1
ATOM 683 C CA . LEU A 1 87 ? 0.550 -6.128 10.771 1.00 93.31 87 LEU A CA 1
ATOM 684 C C . LEU A 1 87 ? 1.923 -6.742 11.064 1.00 93.31 87 LEU A C 1
ATOM 686 O O . LEU A 1 87 ? 1.999 -7.794 11.698 1.00 93.31 87 LEU A O 1
ATOM 690 N N . ARG A 1 88 ? 2.998 -6.116 10.574 1.00 88.44 88 ARG A N 1
ATOM 691 C CA . ARG A 1 88 ? 4.378 -6.605 10.697 1.00 88.44 88 ARG A CA 1
ATOM 692 C C . ARG A 1 88 ? 5.336 -5.443 10.903 1.00 88.44 88 ARG A C 1
ATOM 694 O O . ARG A 1 88 ? 5.262 -4.465 10.166 1.00 88.44 88 ARG A O 1
ATOM 701 N N . ASN A 1 89 ? 6.252 -5.561 11.863 1.00 80.94 89 ASN A N 1
ATOM 702 C CA . ASN A 1 89 ? 7.333 -4.590 12.022 1.00 80.94 89 ASN A CA 1
ATOM 703 C C . ASN A 1 89 ? 8.304 -4.773 10.849 1.00 80.94 89 ASN A C 1
ATOM 705 O O . ASN A 1 89 ? 9.060 -5.747 10.817 1.00 80.94 89 AS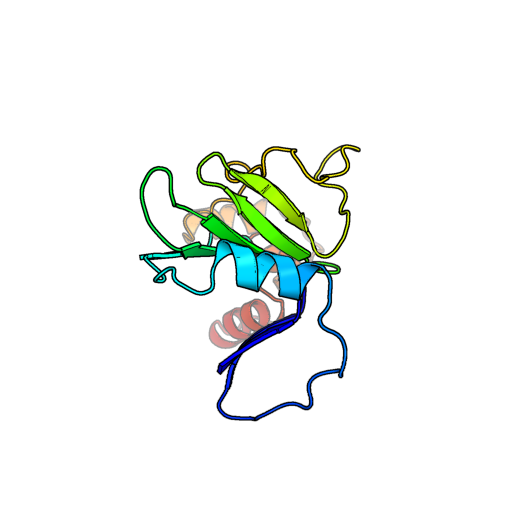N A O 1
ATOM 709 N N . SER A 1 90 ? 8.253 -3.871 9.875 1.00 71.31 90 SER A N 1
ATOM 710 C CA . SER A 1 90 ? 9.138 -3.864 8.713 1.00 71.31 90 SER A CA 1
ATOM 711 C C . SER A 1 90 ? 10.277 -2.861 8.908 1.00 71.31 90 SER A C 1
ATOM 713 O O . SER A 1 90 ? 10.139 -1.850 9.602 1.00 71.31 90 SER A O 1
ATOM 715 N N . LYS A 1 91 ? 11.435 -3.162 8.311 1.00 67.88 91 LYS A N 1
ATOM 716 C CA . LYS A 1 91 ? 12.460 -2.144 8.071 1.00 67.88 91 LYS A CA 1
ATOM 717 C C . LYS A 1 91 ? 12.020 -1.355 6.844 1.00 67.88 91 LYS A C 1
ATOM 719 O O . LYS A 1 91 ? 11.727 -1.964 5.817 1.00 67.88 91 LYS A O 1
ATOM 724 N N . HIS A 1 92 ? 11.948 -0.040 6.970 1.00 61.72 92 HIS A N 1
ATOM 725 C CA . HIS A 1 92 ? 11.898 0.849 5.816 1.00 61.72 92 HIS A CA 1
ATOM 726 C C . HIS A 1 92 ? 13.318 1.395 5.616 1.00 61.72 92 HIS A C 1
ATOM 728 O O . HIS A 1 92 ? 14.097 1.394 6.567 1.00 61.72 92 HIS A O 1
ATOM 734 N N . ASP A 1 93 ? 13.674 1.721 4.377 1.00 55.91 93 ASP A N 1
ATOM 735 C CA . ASP A 1 93 ? 15.039 1.965 3.888 1.00 55.91 93 ASP A CA 1
ATOM 736 C C . ASP A 1 93 ? 16.005 2.616 4.913 1.00 55.91 93 ASP A C 1
ATOM 738 O O . ASP A 1 93 ? 15.658 3.583 5.590 1.00 55.91 93 ASP A O 1
ATOM 742 N N . SER A 1 94 ? 17.226 2.078 5.038 1.00 50.56 94 SER A N 1
ATOM 743 C CA . SER A 1 94 ? 18.259 2.434 6.041 1.00 50.56 94 SER A CA 1
ATOM 744 C C . SER A 1 94 ? 17.874 2.251 7.531 1.00 50.56 94 SER A C 1
ATOM 746 O O . SER A 1 94 ? 17.554 3.185 8.255 1.00 50.56 94 SER A O 1
ATOM 748 N N . ASP A 1 95 ? 17.949 1.000 8.002 1.00 51.12 95 ASP A N 1
ATOM 749 C CA . ASP A 1 95 ? 18.024 0.528 9.407 1.00 51.12 95 ASP A CA 1
ATOM 750 C C . ASP A 1 95 ? 16.981 0.999 10.449 1.00 51.12 95 ASP A C 1
ATOM 752 O O . ASP A 1 95 ? 16.982 0.521 11.587 1.00 51.12 95 ASP A O 1
ATOM 756 N N . SER A 1 96 ? 16.019 1.840 10.072 1.00 60.31 96 SER A N 1
ATOM 757 C CA . SER A 1 96 ? 14.921 2.257 10.939 1.00 60.31 96 SER A CA 1
ATOM 758 C C . SER A 1 96 ? 13.743 1.280 10.825 1.00 60.31 96 SER A C 1
ATOM 760 O O . SER A 1 96 ? 13.194 0.996 9.756 1.00 60.31 96 SER A O 1
ATOM 762 N N . ARG A 1 97 ? 13.373 0.675 11.957 1.00 73.31 97 ARG A N 1
ATOM 763 C CA . ARG A 1 97 ? 12.155 -0.138 12.056 1.00 73.31 97 ARG A CA 1
ATOM 764 C C . ARG A 1 97 ? 10.973 0.809 12.175 1.00 73.31 97 ARG A C 1
ATOM 766 O O . ARG A 1 97 ? 10.952 1.608 13.103 1.00 73.31 97 ARG A O 1
ATOM 773 N N . ILE A 1 98 ? 9.985 0.662 11.298 1.00 81.62 98 ILE A N 1
ATOM 774 C CA . ILE A 1 98 ? 8.709 1.350 11.471 1.00 81.62 98 ILE A CA 1
ATOM 775 C C . ILE A 1 98 ? 7.922 0.634 12.567 1.00 81.62 98 ILE A C 1
ATOM 777 O O . ILE A 1 98 ? 7.697 -0.582 12.518 1.00 81.62 98 ILE A O 1
ATOM 781 N N . THR A 1 99 ? 7.500 1.398 13.566 1.00 88.94 99 THR A N 1
ATOM 782 C CA . THR A 1 99 ? 6.747 0.921 14.719 1.00 88.94 99 THR A CA 1
ATOM 783 C C . THR A 1 99 ? 5.512 1.783 14.981 1.00 88.94 99 THR A C 1
ATOM 785 O O . THR A 1 99 ? 5.211 2.748 14.281 1.00 88.94 99 THR A O 1
ATOM 788 N N . VAL A 1 100 ? 4.715 1.385 15.971 1.00 90.56 100 VAL A N 1
ATOM 789 C CA . VAL A 1 100 ? 3.532 2.150 16.379 1.00 90.56 100 VAL A CA 1
ATOM 790 C C . VAL A 1 100 ? 3.984 3.504 16.932 1.00 90.56 100 VAL A C 1
ATOM 792 O O . VAL A 1 100 ? 4.916 3.548 17.728 1.00 90.56 100 VAL A O 1
ATOM 795 N N . LYS A 1 101 ? 3.249 4.570 16.594 1.00 91.44 101 LYS A N 1
ATOM 796 C CA . LYS A 1 101 ? 3.506 5.999 16.874 1.00 91.44 101 LYS A CA 1
ATOM 797 C C . LYS A 1 101 ? 4.481 6.698 15.928 1.00 91.44 101 LYS A C 1
ATOM 799 O O . LYS A 1 101 ? 4.478 7.929 15.920 1.00 91.44 101 LYS A O 1
ATOM 804 N N . ASP A 1 102 ? 5.234 5.963 15.116 1.00 92.25 102 ASP A N 1
ATOM 805 C CA . ASP A 1 102 ? 6.041 6.574 14.059 1.00 92.25 102 ASP A CA 1
ATOM 806 C C . ASP A 1 102 ? 5.141 7.183 12.977 1.00 92.25 102 ASP A C 1
ATOM 808 O O . ASP A 1 102 ? 3.977 6.799 12.827 1.00 92.25 102 ASP A O 1
ATOM 812 N N . VAL A 1 103 ? 5.672 8.147 12.226 1.00 92.19 103 VAL A N 1
ATOM 813 C CA . VAL A 1 103 ? 4.977 8.757 11.085 1.00 92.19 103 VAL A CA 1
ATOM 814 C C . VAL A 1 103 ? 5.265 7.925 9.840 1.00 92.19 103 VAL A C 1
ATOM 816 O O . VAL A 1 103 ? 6.425 7.713 9.492 1.00 92.19 103 VAL A O 1
ATOM 819 N N . TYR A 1 104 ? 4.219 7.457 9.159 1.00 91.38 104 TYR A N 1
ATOM 820 C CA . TYR A 1 104 ? 4.382 6.696 7.925 1.00 91.38 104 TYR A CA 1
ATOM 821 C C . TYR A 1 104 ? 4.899 7.602 6.786 1.00 91.38 104 TYR A C 1
ATOM 823 O O . TYR A 1 104 ? 4.298 8.654 6.528 1.00 91.38 104 TYR A O 1
ATOM 831 N N . PRO A 1 105 ? 5.978 7.221 6.077 1.00 87.88 105 PRO A N 1
ATOM 832 C CA . PRO A 1 105 ? 6.646 8.083 5.104 1.00 87.88 105 PRO A CA 1
ATOM 833 C C . PRO A 1 105 ? 5.946 8.075 3.734 1.00 87.88 105 PRO A C 1
ATOM 835 O O . PRO A 1 105 ? 6.459 7.543 2.756 1.00 87.88 105 PRO A O 1
ATOM 838 N N . LEU A 1 106 ? 4.780 8.720 3.629 1.00 79.19 106 LEU A N 1
ATOM 839 C CA . LEU A 1 106 ? 4.015 8.799 2.370 1.00 79.19 106 LEU A CA 1
ATOM 840 C C . LEU A 1 106 ? 4.759 9.481 1.202 1.00 79.19 106 LEU A C 1
ATOM 842 O O . LEU A 1 106 ? 4.385 9.291 0.051 1.00 79.19 106 LEU A O 1
ATOM 846 N N . GLY A 1 107 ? 5.776 10.301 1.482 1.00 70.94 107 GLY A N 1
ATOM 847 C CA . GLY A 1 107 ? 6.476 11.106 0.473 1.00 70.94 107 GLY A CA 1
ATOM 848 C C . GLY A 1 107 ? 7.600 10.394 -0.287 1.00 70.94 107 GLY A C 1
ATOM 849 O O . GLY A 1 107 ? 8.166 10.992 -1.194 1.00 70.94 107 GLY A O 1
ATOM 850 N N . ALA A 1 108 ? 7.948 9.155 0.070 1.00 67.44 108 ALA A N 1
ATOM 851 C CA . ALA A 1 108 ? 9.095 8.448 -0.510 1.00 67.44 108 ALA A CA 1
ATOM 852 C C . ALA A 1 108 ? 8.783 7.712 -1.830 1.00 67.44 108 ALA A C 1
ATOM 854 O O . ALA A 1 108 ? 9.625 6.964 -2.326 1.00 67.44 108 ALA A O 1
ATOM 855 N N . SER A 1 109 ? 7.584 7.888 -2.392 1.00 68.50 109 SER A N 1
ATOM 856 C CA . SER A 1 109 ? 7.130 7.044 -3.494 1.00 68.50 109 SER A CA 1
ATOM 857 C C . SER A 1 109 ? 7.830 7.294 -4.821 1.00 68.50 109 SER A C 1
ATOM 859 O O . SER A 1 109 ? 8.064 8.436 -5.226 1.00 68.50 109 SER A O 1
ATOM 861 N N . GLN A 1 110 ? 8.104 6.204 -5.542 1.00 67.38 110 GLN A N 1
ATOM 862 C CA . GLN A 1 110 ? 8.740 6.275 -6.854 1.00 67.38 110 GLN A CA 1
ATOM 863 C C . GLN A 1 110 ? 7.789 6.877 -7.888 1.00 67.38 110 GLN A C 1
ATOM 865 O O . GLN A 1 110 ? 6.677 6.382 -8.110 1.00 67.38 110 GLN A O 1
ATOM 870 N N . THR A 1 111 ? 8.237 7.931 -8.566 1.00 70.88 111 THR A N 1
ATOM 871 C CA . THR A 1 111 ? 7.512 8.520 -9.692 1.00 70.88 111 THR A CA 1
ATOM 872 C C . THR A 1 111 ? 7.749 7.711 -10.961 1.00 70.88 111 THR A C 1
ATOM 874 O O . THR A 1 111 ? 8.849 7.216 -11.216 1.00 70.88 111 THR A O 1
ATOM 877 N N . GLN A 1 112 ? 6.708 7.575 -11.784 1.00 69.75 112 GLN A N 1
ATOM 878 C CA . GLN A 1 112 ? 6.877 6.956 -13.092 1.00 69.75 112 GLN A CA 1
ATOM 879 C C . GLN A 1 112 ? 7.638 7.917 -14.011 1.00 69.75 112 GLN A C 1
ATOM 881 O O . GLN A 1 112 ? 7.244 9.083 -14.118 1.00 69.75 112 GLN A O 1
ATOM 886 N N . PRO A 1 113 ? 8.683 7.462 -14.721 1.00 69.56 113 PRO A N 1
ATOM 887 C CA . PRO A 1 113 ? 9.247 8.258 -15.796 1.00 69.56 113 PRO A CA 1
ATOM 888 C C . PRO A 1 113 ? 8.217 8.415 -16.919 1.00 69.56 113 PRO A C 1
ATOM 890 O O . PRO A 1 113 ? 7.443 7.497 -17.203 1.00 69.56 113 PRO A O 1
ATOM 893 N N . LEU A 1 114 ? 8.238 9.563 -17.601 1.00 79.00 114 LEU A N 1
ATOM 894 C CA . LEU A 1 114 ? 7.492 9.728 -18.844 1.00 79.00 114 LEU A CA 1
ATOM 895 C C . LEU A 1 114 ? 8.037 8.737 -19.880 1.00 79.00 114 LEU A C 1
ATOM 897 O O . LEU A 1 114 ? 9.161 8.886 -20.370 1.00 79.00 114 LEU A O 1
ATOM 901 N N . LEU A 1 115 ? 7.233 7.728 -20.209 1.00 83.06 115 LEU A N 1
ATOM 902 C CA . LEU A 1 115 ? 7.584 6.732 -21.213 1.00 83.06 115 LEU A CA 1
ATOM 903 C C . LEU A 1 115 ? 7.549 7.393 -22.595 1.00 83.06 115 LEU A C 1
ATOM 905 O O . LEU A 1 115 ? 6.487 7.697 -23.130 1.00 83.06 115 LEU A O 1
ATOM 909 N N . SER A 1 116 ? 8.729 7.637 -23.162 1.00 86.88 116 SER A N 1
ATOM 910 C CA . SER A 1 116 ? 8.906 8.190 -24.507 1.00 86.88 116 SER A CA 1
ATOM 911 C C . SER A 1 116 ? 9.936 7.377 -25.286 1.00 86.88 116 SER A C 1
ATOM 913 O O . SER A 1 116 ? 10.793 6.717 -24.694 1.00 86.88 116 SER A O 1
ATOM 915 N N . ALA A 1 117 ? 9.890 7.459 -26.618 1.00 86.06 117 ALA A N 1
ATOM 916 C CA . ALA A 1 117 ? 10.877 6.802 -27.474 1.00 86.06 117 ALA A CA 1
ATOM 917 C C . ALA A 1 117 ? 12.312 7.257 -27.146 1.00 86.06 117 ALA A C 1
ATOM 919 O O . ALA A 1 117 ? 13.215 6.431 -27.050 1.00 86.06 117 ALA A O 1
ATOM 920 N N . ALA A 1 118 ? 12.508 8.557 -26.894 1.00 89.00 118 ALA A N 1
ATOM 921 C CA . ALA A 1 118 ? 13.806 9.114 -26.516 1.00 89.00 118 ALA A CA 1
ATOM 922 C C . ALA A 1 118 ? 14.306 8.565 -25.170 1.00 89.00 118 ALA A C 1
ATOM 924 O O . ALA A 1 118 ? 15.468 8.180 -25.049 1.00 89.00 118 ALA A O 1
ATOM 925 N N . TRP A 1 119 ? 13.422 8.481 -24.171 1.00 88.25 119 TRP A N 1
ATOM 926 C CA . TRP A 1 119 ? 13.751 7.892 -22.873 1.00 88.25 119 TRP A CA 1
ATOM 927 C C . TRP A 1 119 ? 14.142 6.416 -23.003 1.00 88.25 119 TRP A C 1
ATOM 929 O O . TRP A 1 119 ? 15.147 5.993 -22.431 1.00 88.25 119 TRP A O 1
ATOM 939 N N . LEU A 1 120 ? 13.380 5.646 -23.784 1.00 86.69 120 LEU A N 1
ATOM 940 C CA . LEU A 1 120 ? 13.643 4.227 -24.000 1.00 86.69 120 LEU A CA 1
ATOM 941 C C . LEU A 1 120 ? 14.996 4.018 -24.687 1.00 86.69 120 LEU A C 1
ATOM 943 O O . LEU A 1 120 ? 15.806 3.221 -24.216 1.00 86.69 120 LEU A O 1
ATOM 947 N N . LEU A 1 121 ? 15.267 4.783 -25.748 1.00 87.75 121 LEU A N 1
ATOM 948 C CA . LEU A 1 121 ? 16.537 4.732 -26.465 1.00 87.75 121 LEU A CA 1
ATOM 949 C C . LEU A 1 121 ? 17.714 5.033 -25.528 1.00 87.75 121 LEU A C 1
ATOM 951 O O . LEU A 1 121 ? 18.685 4.283 -25.511 1.00 87.75 121 LEU A O 1
ATOM 955 N N . ALA A 1 122 ? 17.594 6.066 -24.690 1.00 89.00 122 ALA A N 1
ATOM 956 C CA . ALA A 1 122 ? 18.622 6.413 -23.713 1.00 89.00 122 ALA A CA 1
ATOM 957 C C . ALA A 1 122 ? 18.871 5.282 -22.696 1.00 89.00 122 ALA A C 1
ATOM 959 O O . ALA A 1 122 ? 20.018 5.002 -22.351 1.00 89.00 122 ALA A O 1
ATOM 960 N N . LYS A 1 123 ? 17.817 4.591 -22.233 1.00 88.56 123 LYS A N 1
ATOM 961 C CA . LYS A 1 123 ? 17.956 3.433 -21.331 1.00 88.56 123 LYS A CA 1
ATOM 962 C C . LYS A 1 123 ? 18.617 2.236 -22.007 1.00 88.56 123 LYS A C 1
ATOM 964 O O . LYS A 1 123 ? 19.423 1.568 -21.368 1.00 88.56 123 LYS A O 1
ATOM 969 N N . MET A 1 124 ? 18.308 1.990 -23.277 1.00 84.81 124 MET A N 1
ATOM 970 C CA . MET A 1 124 ? 18.931 0.920 -24.058 1.00 84.81 124 MET A CA 1
ATOM 971 C C . MET A 1 124 ? 20.405 1.213 -24.354 1.00 84.81 124 MET A C 1
ATOM 973 O O . MET A 1 124 ? 21.232 0.320 -24.233 1.00 84.81 124 MET A O 1
ATOM 977 N N . GLN A 1 125 ? 20.750 2.461 -24.677 1.00 88.94 125 GLN A N 1
ATOM 978 C CA . GLN A 1 125 ? 22.134 2.883 -24.930 1.00 88.94 125 GLN A CA 1
ATOM 979 C C . GLN A 1 125 ? 23.011 2.851 -23.673 1.00 88.94 125 GLN A C 1
ATOM 981 O O . GLN A 1 125 ? 24.204 2.584 -23.765 1.00 88.94 125 GLN A O 1
ATOM 986 N N . ALA A 1 126 ? 22.431 3.124 -22.502 1.00 89.25 126 ALA A N 1
ATOM 987 C CA . ALA A 1 126 ? 23.137 3.059 -21.224 1.00 89.25 126 ALA A CA 1
ATOM 988 C C . ALA A 1 126 ? 23.280 1.627 -20.673 1.00 89.25 126 ALA A C 1
ATOM 990 O O . ALA A 1 126 ? 23.948 1.429 -19.656 1.00 89.25 126 ALA A O 1
ATOM 991 N N . ALA A 1 127 ? 22.616 0.640 -21.281 1.00 87.56 127 ALA A N 1
ATOM 992 C CA . ALA A 1 127 ? 22.685 -0.745 -20.845 1.00 87.56 127 ALA A CA 1
ATOM 993 C C . ALA A 1 127 ? 23.973 -1.426 -21.327 1.00 87.56 127 ALA A C 1
ATOM 995 O O . ALA A 1 127 ? 24.526 -1.096 -22.373 1.00 87.56 127 ALA A O 1
ATOM 996 N N . ASP A 1 128 ? 24.427 -2.418 -20.564 1.00 83.56 128 ASP A N 1
ATOM 997 C CA . ASP A 1 128 ? 25.527 -3.288 -20.977 1.00 83.56 128 ASP A CA 1
ATOM 998 C C . ASP A 1 128 ? 25.118 -4.103 -22.218 1.00 83.56 128 ASP A C 1
ATOM 1000 O O . ASP A 1 128 ? 24.040 -4.704 -22.239 1.00 83.56 128 ASP A O 1
ATOM 1004 N N . GLY A 1 129 ? 25.977 -4.138 -23.242 1.00 80.88 129 GLY A N 1
ATOM 1005 C CA . GLY A 1 129 ? 25.687 -4.728 -24.555 1.00 80.88 129 GLY A CA 1
ATOM 1006 C C . GLY A 1 129 ? 25.400 -6.235 -24.529 1.00 80.88 129 GLY A C 1
ATOM 1007 O O . GLY A 1 129 ? 24.828 -6.764 -25.478 1.00 80.88 129 GLY A O 1
ATOM 1008 N N . GLY A 1 130 ? 25.749 -6.927 -23.439 1.00 85.25 130 GLY A N 1
ATOM 1009 C CA . GLY A 1 130 ? 25.410 -8.336 -23.215 1.00 85.25 130 GLY A CA 1
ATOM 1010 C C . GLY A 1 130 ? 24.072 -8.579 -22.502 1.00 85.25 130 GLY A C 1
ATOM 1011 O O . GLY A 1 130 ? 23.690 -9.733 -22.296 1.00 85.25 130 GLY A O 1
ATOM 1012 N N . MET A 1 131 ? 23.357 -7.533 -22.073 1.00 87.94 131 MET A N 1
ATOM 1013 C CA . MET A 1 131 ? 22.130 -7.687 -21.291 1.00 87.94 131 MET A CA 1
ATOM 1014 C C . MET A 1 131 ? 20.912 -7.968 -22.187 1.00 87.94 131 MET A C 1
ATOM 1016 O O . MET A 1 131 ? 20.625 -7.184 -23.089 1.00 87.94 131 MET A O 1
ATOM 1020 N N . PRO A 1 132 ? 20.119 -9.023 -21.909 1.00 89.06 132 PRO A N 1
ATOM 1021 C CA . PRO A 1 132 ? 18.859 -9.253 -22.610 1.00 89.06 132 PRO A CA 1
ATOM 1022 C C . PRO A 1 132 ? 17.897 -8.068 -22.473 1.00 89.06 132 PRO A C 1
ATOM 1024 O O . PRO A 1 132 ? 17.727 -7.533 -21.373 1.00 89.06 132 PRO A O 1
ATOM 1027 N N . LEU A 1 133 ? 17.210 -7.716 -23.563 1.00 87.31 133 LEU A N 1
ATOM 1028 C CA . LEU A 1 133 ? 16.329 -6.546 -23.633 1.00 87.31 133 LEU A CA 1
ATOM 1029 C C . LEU A 1 133 ? 15.247 -6.540 -22.542 1.00 87.31 133 LEU A C 1
ATOM 1031 O O . LEU A 1 133 ? 15.053 -5.519 -21.883 1.00 87.31 133 LEU A O 1
ATOM 1035 N N . HIS A 1 134 ? 14.611 -7.684 -22.265 1.00 89.25 134 HIS A N 1
ATOM 1036 C CA . HIS A 1 134 ? 13.621 -7.783 -21.186 1.00 89.25 134 HIS A CA 1
ATOM 1037 C C . HIS A 1 134 ? 14.202 -7.383 -19.816 1.00 89.25 134 HIS A C 1
ATOM 1039 O O . HIS A 1 134 ? 13.522 -6.727 -19.033 1.00 89.25 134 HIS A O 1
ATOM 1045 N N . LYS A 1 135 ? 15.476 -7.695 -19.524 1.00 89.56 135 LYS A N 1
ATOM 1046 C CA . LYS A 1 135 ? 16.125 -7.298 -18.259 1.00 89.56 135 LYS A CA 1
ATOM 1047 C C . LYS A 1 135 ? 16.417 -5.803 -18.209 1.00 89.56 135 LYS A C 1
ATOM 1049 O O . LYS A 1 135 ? 16.295 -5.209 -17.139 1.00 89.56 135 LYS A O 1
ATOM 1054 N N . VAL A 1 136 ? 16.789 -5.204 -19.342 1.00 89.56 136 VAL A N 1
ATOM 1055 C CA . VAL A 1 136 ? 16.978 -3.749 -19.454 1.00 89.56 136 VAL A CA 1
ATOM 1056 C C . VAL A 1 136 ? 15.663 -3.038 -19.148 1.00 89.56 136 VAL A C 1
ATOM 1058 O O . VAL A 1 136 ? 15.623 -2.144 -18.305 1.00 89.56 136 VAL A O 1
ATOM 1061 N N . LEU A 1 137 ? 14.571 -3.492 -19.767 1.00 88.62 137 LEU A N 1
ATOM 1062 C CA . LEU A 1 137 ? 13.240 -2.931 -19.562 1.00 88.62 137 LEU A CA 1
ATOM 1063 C C . LEU A 1 137 ? 12.740 -3.137 -18.132 1.00 88.62 137 LEU A C 1
ATOM 1065 O O . LEU A 1 137 ? 12.357 -2.164 -17.495 1.00 88.62 137 LEU A O 1
ATOM 1069 N N . MET A 1 138 ? 12.830 -4.346 -17.574 1.00 88.56 138 MET A N 1
ATOM 1070 C CA . MET A 1 138 ? 12.419 -4.621 -16.187 1.00 88.56 138 MET A CA 1
ATOM 1071 C C . MET A 1 138 ? 13.139 -3.748 -15.146 1.00 88.56 138 MET A C 1
ATOM 1073 O O . MET A 1 138 ? 12.598 -3.505 -14.073 1.00 88.56 138 MET A O 1
ATOM 1077 N N . ARG A 1 139 ? 14.363 -3.281 -15.430 1.00 86.75 139 ARG A N 1
ATOM 1078 C CA . ARG A 1 139 ? 15.081 -2.326 -14.565 1.00 86.75 139 ARG A CA 1
ATOM 1079 C C . ARG A 1 139 ? 14.642 -0.879 -14.771 1.00 86.75 139 ARG A C 1
ATOM 1081 O O . ARG A 1 139 ? 14.856 -0.050 -13.894 1.00 86.75 139 ARG A O 1
ATOM 1088 N N . ALA A 1 140 ? 14.105 -0.563 -15.943 1.00 84.00 140 ALA A N 1
ATOM 1089 C CA . ALA A 1 140 ? 13.747 0.789 -16.339 1.00 84.00 140 ALA A CA 1
ATOM 1090 C C . ALA A 1 140 ? 12.277 1.128 -16.047 1.00 84.00 140 ALA A C 1
ATOM 1092 O O . ALA A 1 140 ? 11.972 2.296 -15.807 1.00 84.00 140 ALA A O 1
ATOM 1093 N N . VAL A 1 141 ? 11.380 0.137 -16.074 1.00 85.44 141 VAL A N 1
ATOM 1094 C CA . VAL A 1 141 ? 9.940 0.317 -15.856 1.00 85.44 141 VAL A CA 1
ATOM 1095 C C . VAL A 1 141 ? 9.441 -0.446 -14.621 1.00 85.44 141 VAL A C 1
ATOM 1097 O O . VAL A 1 141 ? 9.845 -1.587 -14.409 1.00 85.44 141 VAL A O 1
ATOM 1100 N N . PRO A 1 142 ? 8.525 0.134 -13.820 1.00 80.56 142 PRO A N 1
ATOM 1101 C CA . PRO A 1 142 ? 7.995 -0.490 -12.607 1.00 80.56 142 PRO A CA 1
ATOM 1102 C C . PRO A 1 142 ? 6.874 -1.498 -12.926 1.00 80.56 142 PRO A C 1
ATOM 1104 O O . PRO A 1 142 ? 5.769 -1.417 -12.394 1.00 80.56 142 PRO A O 1
ATOM 1107 N N . VAL A 1 143 ? 7.132 -2.443 -13.833 1.00 84.62 143 VAL A N 1
ATOM 1108 C CA . VAL A 1 143 ? 6.175 -3.489 -14.232 1.00 84.62 143 VAL A CA 1
ATOM 1109 C C . VAL A 1 143 ? 6.800 -4.879 -14.155 1.00 84.62 143 VAL A C 1
ATOM 1111 O O . VAL A 1 143 ? 8.018 -5.044 -14.203 1.00 84.62 143 VAL A O 1
ATOM 1114 N N . GLY A 1 144 ? 5.943 -5.891 -14.013 1.00 85.81 144 GLY A N 1
ATOM 1115 C CA . GLY A 1 144 ? 6.353 -7.293 -13.973 1.00 85.81 144 GLY A CA 1
ATOM 1116 C C . GLY A 1 144 ? 6.903 -7.795 -15.310 1.00 85.81 144 GLY A C 1
ATOM 1117 O O . GLY A 1 144 ? 6.634 -7.223 -16.369 1.00 85.81 144 GLY A O 1
ATOM 1118 N N . LYS A 1 145 ? 7.645 -8.906 -15.249 1.00 90.12 145 LYS A N 1
ATOM 1119 C CA . LYS A 1 145 ? 8.273 -9.557 -16.407 1.00 90.12 145 LYS A CA 1
ATOM 1120 C C . LYS A 1 145 ? 7.256 -9.879 -17.499 1.00 90.12 145 LYS A C 1
ATOM 1122 O O . LYS A 1 145 ? 7.511 -9.636 -18.666 1.00 90.12 145 LYS A O 1
ATOM 1127 N N . GLU A 1 146 ? 6.092 -10.375 -17.109 1.00 92.69 146 GLU A N 1
ATOM 1128 C CA . GLU A 1 146 ? 5.041 -10.832 -18.015 1.00 92.69 146 GLU A CA 1
ATOM 1129 C C . GLU A 1 146 ? 4.517 -9.690 -18.894 1.00 92.69 146 GLU A C 1
ATOM 1131 O O . GLU A 1 146 ? 4.263 -9.890 -20.078 1.00 92.69 146 GLU A O 1
ATOM 1136 N N . LEU A 1 147 ? 4.402 -8.477 -18.340 1.00 91.38 147 LEU A N 1
ATOM 1137 C CA . LEU A 1 147 ? 4.001 -7.295 -19.107 1.00 91.38 147 LEU A CA 1
ATOM 1138 C C . LEU A 1 147 ? 5.112 -6.821 -20.046 1.00 91.38 147 LEU A C 1
ATOM 1140 O O . LEU A 1 147 ? 4.821 -6.404 -21.165 1.00 91.38 147 LEU A O 1
ATOM 1144 N N . VAL A 1 148 ? 6.371 -6.899 -19.607 1.00 91.75 148 VAL A N 1
ATOM 1145 C CA . VAL A 1 148 ? 7.528 -6.574 -20.451 1.00 91.75 148 VAL A CA 1
ATOM 1146 C C . VAL A 1 148 ? 7.609 -7.532 -21.636 1.00 91.75 148 VAL A C 1
ATOM 1148 O O . VAL A 1 148 ? 7.668 -7.080 -22.775 1.00 91.75 148 VAL A O 1
ATOM 1151 N N . ASP A 1 149 ? 7.549 -8.837 -21.383 1.00 92.31 149 ASP A N 1
ATOM 1152 C CA . ASP A 1 149 ? 7.597 -9.863 -22.424 1.00 92.31 149 ASP A CA 1
ATOM 1153 C C . ASP A 1 149 ? 6.424 -9.719 -23.399 1.00 92.31 149 ASP A C 1
ATOM 1155 O O . ASP A 1 149 ? 6.601 -9.822 -24.610 1.00 92.31 149 ASP A O 1
ATOM 1159 N N . HIS A 1 150 ? 5.223 -9.434 -22.886 1.00 93.88 150 HIS A N 1
ATOM 1160 C CA . HIS A 1 150 ? 4.056 -9.195 -23.728 1.00 93.88 150 HIS A CA 1
ATOM 1161 C C . HIS A 1 150 ? 4.254 -7.983 -24.646 1.00 93.88 150 HIS A C 1
ATOM 1163 O O . HIS A 1 150 ? 3.960 -8.061 -25.838 1.00 93.88 150 HIS A O 1
ATOM 1169 N N . ALA A 1 151 ? 4.789 -6.878 -24.119 1.00 91.31 151 ALA A N 1
ATOM 1170 C CA . ALA A 1 151 ? 5.074 -5.687 -24.914 1.00 91.31 151 ALA A CA 1
ATOM 1171 C C . ALA A 1 151 ? 6.142 -5.948 -25.992 1.00 91.31 151 ALA A C 1
ATOM 1173 O O . ALA A 1 151 ? 5.999 -5.478 -27.124 1.00 91.31 151 ALA A O 1
ATOM 1174 N N . LEU A 1 152 ? 7.184 -6.718 -25.666 1.00 91.50 152 LEU A N 1
ATOM 1175 C CA . LEU A 1 152 ? 8.219 -7.130 -26.619 1.00 91.50 152 LEU A CA 1
ATOM 1176 C C . LEU A 1 152 ? 7.644 -8.005 -27.733 1.00 91.50 152 LEU A C 1
ATOM 1178 O O . LEU A 1 152 ? 7.842 -7.698 -28.910 1.00 91.50 152 LEU A O 1
ATOM 1182 N N . LEU A 1 153 ? 6.840 -9.006 -27.372 1.00 94.19 153 LEU A N 1
ATOM 1183 C CA . LEU A 1 153 ? 6.186 -9.897 -28.324 1.00 94.19 153 LEU A CA 1
ATOM 1184 C C . LEU A 1 153 ? 5.271 -9.130 -29.289 1.00 94.19 153 LEU A C 1
ATOM 1186 O O . LEU A 1 153 ? 5.333 -9.350 -30.497 1.00 94.19 153 LEU A O 1
ATOM 1190 N N . LEU A 1 154 ? 4.462 -8.192 -28.778 1.00 95.06 154 LEU A N 1
ATOM 1191 C CA . LEU A 1 154 ? 3.623 -7.316 -29.609 1.00 95.06 154 LEU A CA 1
ATOM 1192 C C . LEU A 1 154 ? 4.440 -6.440 -30.568 1.00 95.06 154 LEU A C 1
ATOM 1194 O O . LEU A 1 154 ? 3.933 -6.031 -31.609 1.00 95.06 154 LEU A O 1
ATOM 1198 N N . SER A 1 155 ? 5.697 -6.168 -30.222 1.00 91.31 155 SER A N 1
ATOM 1199 C CA . SER A 1 155 ? 6.622 -5.363 -31.021 1.00 91.31 155 SER A CA 1
ATOM 1200 C C . SER A 1 155 ? 7.478 -6.209 -31.976 1.00 91.31 155 SER A C 1
ATOM 1202 O O . SER A 1 155 ? 8.342 -5.662 -32.656 1.00 91.31 155 SER A O 1
ATOM 1204 N N . GLY A 1 156 ? 7.270 -7.533 -32.029 1.00 92.62 156 GLY A N 1
ATOM 1205 C CA . GLY A 1 156 ? 8.071 -8.457 -32.840 1.00 92.62 156 GLY A CA 1
ATOM 1206 C C . GLY A 1 156 ? 9.502 -8.649 -32.328 1.00 92.62 156 GLY A C 1
ATOM 1207 O O . GLY A 1 156 ? 10.378 -9.048 -33.095 1.00 92.62 156 GLY A O 1
ATOM 1208 N N . LEU A 1 157 ? 9.746 -8.341 -31.052 1.00 85.12 157 LEU A N 1
ATOM 1209 C CA . LEU A 1 157 ? 11.044 -8.458 -30.395 1.00 85.12 157 LEU A CA 1
ATOM 1210 C C . LEU A 1 157 ? 11.067 -9.672 -29.448 1.00 85.12 157 LEU A C 1
ATOM 1212 O O . LEU A 1 157 ? 10.027 -10.009 -28.876 1.00 85.12 157 LEU A O 1
ATOM 1216 N N . PRO A 1 158 ? 12.230 -10.335 -29.300 1.00 72.00 158 PRO A N 1
ATOM 1217 C CA . PRO A 1 158 ? 12.399 -11.487 -28.415 1.00 72.00 158 PRO A CA 1
ATOM 1218 C C . PRO A 1 158 ? 12.427 -11.118 -26.926 1.00 72.00 158 PRO A C 1
ATOM 1220 O O . PRO A 1 158 ? 12.782 -9.963 -26.586 1.00 72.00 158 PRO A O 1
#

Secondary structure (DSSP, 8-state):
-EEEETTTEEEE-----PPPSS--HHHHHHHHHHTTPPEEEEE--TTSSEEEEEES-GGG-EEEEEE-STT-EEEEE-TT-BEEEESS-PEETTTEEP-TTSBP-GGGPPPPP---HHHHHHHHHTS-TTS-HHHHHHHHSSS-HHHHHHHHHHTT--